Protein AF-A0A7W1R469-F1 (afdb_monomer)

pLDDT: mean 94.99, std 3.78, range [76.88, 97.69]

Structure (mmCIF, N/CA/C/O backbone):
data_AF-A0A7W1R469-F1
#
_entry.id   AF-A0A7W1R469-F1
#
loop_
_atom_site.group_PDB
_atom_site.id
_atom_site.type_symbol
_atom_site.label_atom_id
_atom_site.label_alt_id
_atom_site.label_comp_id
_atom_site.label_asym_id
_atom_site.label_entity_id
_atom_site.label_seq_id
_atom_site.pdbx_PDB_ins_code
_atom_site.Cartn_x
_atom_site.Cartn_y
_atom_site.Cartn_z
_atom_site.occupancy
_atom_site.B_iso_or_equiv
_atom_site.auth_seq_id
_atom_site.auth_comp_id
_atom_site.auth_asym_id
_atom_site.auth_atom_id
_atom_site.pdbx_PDB_model_num
ATOM 1 N N . PRO A 1 1 ? 13.926 2.522 -13.309 1.00 76.88 1 PRO A N 1
ATOM 2 C CA . PRO A 1 1 ? 13.347 3.884 -13.217 1.00 76.88 1 PRO A CA 1
ATOM 3 C C . PRO A 1 1 ? 13.732 4.732 -14.434 1.00 76.88 1 PRO A C 1
ATOM 5 O O . PRO A 1 1 ? 14.869 4.647 -14.894 1.00 76.88 1 PRO A O 1
ATOM 8 N N . TYR A 1 2 ? 12.791 5.521 -14.958 1.00 82.69 2 TYR A N 1
ATOM 9 C CA . TYR A 1 2 ? 13.098 6.519 -15.988 1.00 82.69 2 TYR A CA 1
ATOM 10 C C . TYR A 1 2 ? 14.048 7.595 -15.431 1.00 82.69 2 TYR A C 1
ATOM 12 O O . TYR A 1 2 ? 14.034 7.834 -14.219 1.00 82.69 2 TYR A O 1
ATOM 20 N N . PRO A 1 3 ? 14.866 8.256 -16.271 1.00 94.19 3 PRO A N 1
ATOM 21 C CA . PRO A 1 3 ? 15.708 9.366 -15.829 1.00 94.19 3 PRO A CA 1
ATOM 22 C C . PRO A 1 3 ? 14.886 10.446 -15.110 1.00 94.19 3 PRO A C 1
ATOM 24 O O . PRO A 1 3 ? 13.881 10.913 -15.637 1.00 94.19 3 PRO A O 1
ATOM 27 N N . GLY A 1 4 ? 15.288 10.807 -13.887 1.00 93.81 4 GLY A N 1
ATOM 28 C CA . GLY A 1 4 ? 14.564 11.764 -13.035 1.00 93.81 4 GLY A CA 1
ATOM 29 C C . GLY A 1 4 ? 13.262 11.242 -12.406 1.00 93.81 4 GLY A C 1
ATOM 30 O O . GLY A 1 4 ? 12.609 11.979 -11.674 1.00 93.81 4 GLY A O 1
ATOM 31 N N . GLY A 1 5 ? 12.882 9.990 -12.668 1.00 94.50 5 GLY A N 1
ATOM 32 C CA . GLY A 1 5 ? 11.671 9.371 -12.136 1.00 94.50 5 GLY A CA 1
ATOM 33 C C . GLY A 1 5 ? 11.867 8.682 -10.785 1.00 94.50 5 GLY A C 1
ATOM 34 O O . GLY A 1 5 ? 12.971 8.298 -10.396 1.00 94.50 5 GLY A O 1
ATOM 35 N N . GLU A 1 6 ? 10.752 8.466 -10.092 1.00 95.25 6 GLU A N 1
ATOM 36 C CA . GLU A 1 6 ? 10.689 7.673 -8.865 1.00 95.25 6 GLU A CA 1
ATOM 37 C C . GLU A 1 6 ? 10.567 6.174 -9.206 1.00 95.25 6 GLU A C 1
ATOM 39 O O . GLU A 1 6 ? 9.836 5.779 -10.115 1.00 95.25 6 GLU A O 1
ATOM 44 N N . SER A 1 7 ? 11.300 5.313 -8.498 1.00 95.19 7 SER A N 1
ATOM 45 C CA . SER A 1 7 ? 11.106 3.856 -8.564 1.00 95.19 7 SER A CA 1
ATOM 46 C C . SER A 1 7 ? 9.892 3.411 -7.744 1.00 95.19 7 SER A C 1
ATOM 48 O O . SER A 1 7 ? 9.507 4.079 -6.786 1.00 95.19 7 SER A O 1
ATOM 50 N N . TRP A 1 8 ? 9.340 2.230 -8.038 1.00 94.44 8 TRP A N 1
ATOM 51 C CA . TRP A 1 8 ? 8.242 1.655 -7.249 1.00 94.44 8 TRP A CA 1
ATOM 52 C C . TRP A 1 8 ? 8.577 1.533 -5.761 1.00 94.44 8 TRP A C 1
ATOM 54 O O . TRP A 1 8 ? 7.771 1.912 -4.917 1.00 94.44 8 TRP A O 1
ATOM 64 N N . THR A 1 9 ? 9.795 1.098 -5.428 1.00 95.50 9 THR A N 1
ATOM 65 C CA . THR A 1 9 ? 10.261 1.019 -4.037 1.00 95.50 9 THR A CA 1
ATOM 66 C C . THR A 1 9 ? 10.292 2.390 -3.358 1.00 95.50 9 THR A C 1
ATOM 68 O O . THR A 1 9 ? 9.929 2.504 -2.188 1.00 95.50 9 THR A O 1
ATOM 71 N N . GLN A 1 10 ? 10.713 3.443 -4.067 1.00 96.56 10 GLN A N 1
ATOM 72 C CA . GLN A 1 10 ? 10.699 4.809 -3.532 1.00 96.56 10 GLN A CA 1
ATOM 73 C C . GLN A 1 10 ? 9.264 5.309 -3.322 1.00 96.56 10 GLN A C 1
ATOM 75 O O . GLN A 1 10 ? 8.962 5.802 -2.235 1.00 96.56 10 GLN A O 1
ATOM 80 N N . ALA A 1 11 ? 8.376 5.096 -4.296 1.00 96.44 11 ALA A N 1
ATOM 81 C CA . ALA A 1 11 ? 6.974 5.493 -4.206 1.00 96.44 11 ALA A CA 1
ATOM 82 C C . ALA A 1 11 ? 6.255 4.791 -3.041 1.00 96.44 11 ALA A C 1
ATOM 84 O O . ALA A 1 11 ? 5.622 5.453 -2.219 1.00 96.44 11 ALA A O 1
ATOM 85 N N . VAL A 1 12 ? 6.424 3.470 -2.906 1.00 96.81 12 VAL A N 1
ATOM 86 C CA . VAL A 1 12 ? 5.868 2.681 -1.794 1.00 96.81 12 VAL A CA 1
ATOM 87 C C . VAL A 1 12 ? 6.402 3.167 -0.451 1.00 96.81 12 VAL A C 1
ATOM 89 O O . VAL A 1 12 ? 5.627 3.388 0.477 1.00 96.81 12 VAL A O 1
ATOM 92 N N . ARG A 1 13 ? 7.712 3.418 -0.342 1.00 96.75 13 ARG A N 1
ATOM 93 C CA . ARG A 1 13 ? 8.312 3.959 0.886 1.00 96.75 13 ARG A CA 1
ATOM 94 C C . ARG A 1 13 ? 7.753 5.337 1.237 1.00 96.75 13 ARG A C 1
ATOM 96 O O . ARG A 1 13 ? 7.541 5.623 2.412 1.00 96.75 13 ARG A O 1
ATOM 103 N N . ARG A 1 14 ? 7.535 6.201 0.243 1.00 96.94 14 ARG A N 1
ATOM 104 C CA . ARG A 1 14 ? 6.963 7.538 0.442 1.00 96.94 14 ARG A CA 1
ATOM 105 C C . ARG A 1 14 ? 5.522 7.455 0.939 1.00 96.94 14 ARG A C 1
ATOM 107 O O . ARG A 1 14 ? 5.197 8.147 1.896 1.00 96.94 14 ARG A O 1
ATOM 114 N N . VAL A 1 15 ? 4.698 6.583 0.357 1.00 97.06 15 VAL A N 1
ATOM 115 C CA . VAL A 1 15 ? 3.338 6.319 0.860 1.00 97.06 15 VAL A CA 1
ATOM 116 C C . VAL A 1 15 ? 3.376 5.699 2.261 1.00 97.06 15 VAL A C 1
ATOM 118 O O . VAL A 1 15 ? 2.571 6.065 3.106 1.00 97.06 15 VAL A O 1
ATOM 121 N N . GLY A 1 16 ? 4.344 4.833 2.563 1.00 95.50 16 GLY A N 1
ATOM 122 C CA . GLY A 1 16 ? 4.498 4.254 3.899 1.00 95.50 16 GLY A CA 1
ATOM 123 C C . GLY A 1 16 ? 4.665 5.291 5.015 1.00 95.50 16 GLY A C 1
ATOM 124 O O . GLY A 1 16 ? 4.219 5.056 6.133 1.00 95.50 16 GLY A O 1
ATOM 125 N N . ARG A 1 17 ? 5.230 6.471 4.721 1.00 96.44 17 ARG A N 1
ATOM 126 C CA . ARG A 1 17 ? 5.308 7.571 5.702 1.00 96.44 17 ARG A CA 1
ATOM 127 C C . ARG A 1 17 ? 3.926 8.082 6.106 1.00 96.44 17 ARG A C 1
ATOM 129 O O . ARG A 1 17 ? 3.708 8.334 7.281 1.00 96.44 17 ARG A O 1
ATOM 136 N N . PHE A 1 18 ? 2.989 8.147 5.159 1.00 95.69 18 PHE A N 1
ATOM 137 C CA . PHE A 1 18 ? 1.606 8.529 5.442 1.00 95.69 18 PHE A CA 1
ATOM 138 C C . PHE A 1 18 ? 0.933 7.562 6.428 1.00 95.69 18 PHE A C 1
ATOM 140 O O . PHE A 1 18 ? 0.217 8.018 7.313 1.00 95.69 18 PHE A O 1
ATOM 147 N N . LEU A 1 19 ? 1.208 6.253 6.342 1.00 95.00 19 LEU A N 1
ATOM 148 C CA . LEU A 1 19 ? 0.681 5.282 7.312 1.00 95.00 19 LEU A CA 1
ATOM 149 C C . LEU A 1 19 ? 1.179 5.554 8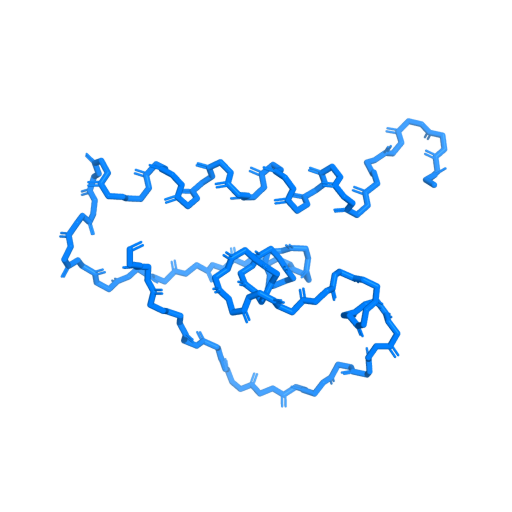.738 1.00 95.00 19 LEU A C 1
ATOM 151 O O . LEU A 1 19 ? 0.407 5.425 9.680 1.00 95.00 19 LEU A O 1
ATOM 155 N N . GLY A 1 20 ? 2.442 5.964 8.897 1.00 94.38 20 GLY A N 1
ATOM 156 C CA . GLY A 1 20 ? 3.000 6.334 10.203 1.00 94.38 20 GLY A CA 1
ATOM 157 C C . GLY A 1 20 ? 2.382 7.605 10.793 1.00 94.38 20 GLY A C 1
ATOM 158 O O . GLY A 1 20 ? 2.288 7.735 12.011 1.00 94.38 20 GLY A O 1
ATOM 159 N N . ASP A 1 21 ? 1.912 8.515 9.941 1.00 95.62 21 ASP A N 1
ATOM 160 C CA . ASP A 1 21 ? 1.262 9.752 10.374 1.00 95.62 21 ASP A CA 1
ATOM 161 C C . ASP A 1 21 ? -0.209 9.533 10.769 1.00 95.62 21 ASP A C 1
ATOM 163 O O . ASP A 1 21 ? -0.750 10.322 11.547 1.00 95.62 21 ASP A O 1
ATOM 167 N N . LEU A 1 22 ? -0.869 8.477 10.271 1.00 96.00 22 LEU A N 1
ATOM 168 C CA . LEU A 1 22 ? -2.304 8.254 10.485 1.00 96.00 22 LEU A CA 1
ATOM 169 C C . LEU A 1 22 ? -2.706 8.200 11.975 1.00 96.00 22 LEU A C 1
ATOM 171 O O . LEU A 1 22 ? -3.588 8.976 12.361 1.00 96.00 22 LEU A O 1
ATOM 175 N N . PRO A 1 23 ? -2.058 7.393 12.843 1.00 95.69 23 PRO A N 1
ATOM 176 C CA . PRO A 1 23 ? -2.411 7.332 14.264 1.00 95.69 23 PRO A CA 1
ATOM 177 C C . PRO A 1 23 ? -2.206 8.661 15.000 1.00 95.69 23 PRO A C 1
ATOM 179 O O . PRO A 1 23 ? -2.853 8.924 16.005 1.00 95.69 23 PRO A O 1
ATOM 182 N N . THR A 1 24 ? -1.346 9.551 14.494 1.00 96.44 24 THR A N 1
ATOM 183 C CA . THR A 1 24 ? -1.077 10.837 15.161 1.00 96.44 24 THR A CA 1
ATOM 184 C C . THR A 1 24 ? -2.264 11.805 15.113 1.00 96.44 24 THR A C 1
ATOM 186 O O . THR A 1 24 ? -2.298 12.765 15.882 1.00 96.44 24 THR A O 1
ATOM 189 N N . ARG A 1 25 ? -3.230 11.586 14.207 1.00 95.56 25 ARG A N 1
ATOM 190 C CA . ARG A 1 25 ? -4.388 12.477 13.992 1.00 95.56 25 ARG A CA 1
ATOM 191 C C . ARG A 1 25 ? -5.732 11.758 13.921 1.00 95.56 25 ARG A C 1
ATOM 193 O O . ARG A 1 25 ? -6.754 12.385 14.187 1.00 95.56 25 ARG A O 1
ATOM 200 N N . TRP A 1 26 ? -5.739 10.482 13.543 1.00 96.69 26 TRP A N 1
ATOM 201 C CA . TRP A 1 26 ? -6.951 9.724 13.226 1.00 96.69 26 TRP A CA 1
ATOM 202 C C . TRP A 1 26 ? -6.964 8.334 13.872 1.00 96.69 26 TRP A C 1
ATOM 204 O O . TRP A 1 26 ? -7.567 7.413 13.324 1.00 96.69 26 TRP A O 1
ATOM 214 N N . ASP A 1 27 ? -6.311 8.171 15.026 1.00 95.56 27 ASP A N 1
ATOM 215 C CA . ASP A 1 27 ? -6.361 6.912 15.775 1.00 95.56 27 ASP A CA 1
ATOM 216 C C . ASP A 1 27 ? -7.811 6.480 16.065 1.00 95.56 27 ASP A C 1
ATOM 218 O O . ASP A 1 27 ? -8.675 7.303 16.385 1.00 95.56 27 ASP A O 1
ATOM 222 N N . GLY A 1 28 ? -8.087 5.187 15.881 1.00 95.06 28 GLY A N 1
ATOM 223 C CA . GLY A 1 28 ? -9.421 4.595 16.015 1.00 95.06 28 GLY A CA 1
ATOM 224 C C . GLY A 1 28 ? -10.466 5.029 14.973 1.00 95.06 28 GLY A C 1
ATOM 225 O O . GLY A 1 28 ? -11.621 4.613 15.076 1.00 95.06 28 GLY A O 1
ATOM 226 N N . GLN A 1 29 ? -10.112 5.846 13.974 1.00 97.31 29 GLN A N 1
ATOM 227 C CA . GLN A 1 29 ? -11.053 6.319 12.953 1.00 97.31 29 GLN A CA 1
ATOM 228 C C . GLN A 1 29 ? -10.950 5.545 11.636 1.00 97.31 29 GLN A C 1
ATOM 230 O O . GLN A 1 29 ? -9.901 5.026 11.259 1.00 97.31 29 GLN A O 1
ATOM 235 N N . ARG A 1 30 ? -12.055 5.528 10.879 1.00 97.25 30 ARG A N 1
ATOM 236 C CA . ARG A 1 30 ? -12.083 5.019 9.503 1.00 97.25 30 ARG A CA 1
ATOM 237 C C . ARG A 1 30 ? -11.712 6.140 8.532 1.00 97.25 30 ARG A C 1
ATOM 239 O O . ARG A 1 30 ? -12.448 7.116 8.405 1.00 97.25 30 ARG A O 1
ATOM 246 N N . VAL A 1 31 ? -10.597 5.979 7.822 1.00 97.12 31 VAL A N 1
ATOM 247 C CA . VAL A 1 31 ? -10.071 6.972 6.872 1.00 97.12 31 VAL A CA 1
ATOM 248 C C . VAL A 1 31 ? -10.243 6.476 5.434 1.00 97.12 31 VAL A C 1
ATOM 250 O O . VAL A 1 31 ? -9.819 5.372 5.105 1.00 97.12 31 VAL A O 1
ATOM 253 N N . LEU A 1 32 ? -10.844 7.296 4.563 1.00 97.44 32 LEU A N 1
ATOM 254 C CA . LEU A 1 32 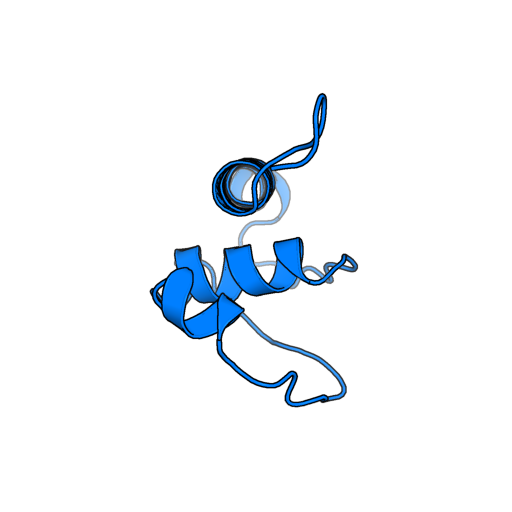? -10.879 7.046 3.118 1.00 97.44 32 LEU A CA 1
ATOM 255 C C . LEU A 1 32 ? -9.613 7.611 2.468 1.00 97.44 32 LEU A C 1
ATOM 257 O O . LEU A 1 32 ? -9.331 8.803 2.586 1.00 97.44 32 LEU A O 1
ATOM 261 N N . VAL A 1 33 ? -8.886 6.769 1.736 1.00 97.06 33 VAL A N 1
ATOM 262 C CA . VAL A 1 33 ? -7.690 7.170 0.988 1.00 97.06 33 VAL A CA 1
ATOM 263 C C . VAL A 1 33 ? -7.946 6.996 -0.504 1.00 97.06 33 VAL A C 1
ATOM 265 O O . VAL A 1 33 ? -8.221 5.892 -0.964 1.00 97.06 33 VAL A O 1
ATOM 268 N N . ILE A 1 34 ? -7.825 8.084 -1.267 1.00 96.94 34 ILE A N 1
ATOM 269 C CA . ILE A 1 34 ? -7.916 8.076 -2.732 1.00 96.94 34 ILE A CA 1
ATOM 270 C C . ILE A 1 34 ? -6.516 8.326 -3.290 1.00 96.94 34 ILE A C 1
ATOM 272 O O . ILE A 1 34 ? -5.875 9.323 -2.961 1.00 96.94 34 ILE A O 1
ATOM 276 N N . GLY A 1 35 ? -6.030 7.412 -4.124 1.00 94.88 35 GLY A N 1
ATOM 277 C CA . GLY A 1 35 ? -4.681 7.468 -4.676 1.00 94.88 35 GLY A CA 1
ATOM 278 C C . GLY A 1 35 ? -4.533 6.634 -5.942 1.00 94.88 35 GLY A C 1
ATOM 279 O O . GLY A 1 35 ? -5.513 6.282 -6.593 1.00 94.88 35 GLY A O 1
ATOM 280 N N . HIS A 1 36 ? -3.288 6.314 -6.286 1.00 93.94 36 HIS A N 1
ATOM 281 C CA . HIS A 1 36 ? -2.947 5.523 -7.472 1.00 93.94 36 HIS A CA 1
ATOM 282 C C . HIS A 1 36 ? -2.416 4.138 -7.079 1.00 93.94 36 HIS A C 1
ATOM 284 O O . HIS A 1 36 ? -2.339 3.798 -5.899 1.00 93.94 36 HIS A O 1
ATOM 290 N N . VAL A 1 37 ? -1.997 3.341 -8.066 1.00 94.62 37 VAL A N 1
ATOM 291 C CA . VAL A 1 37 ? -1.502 1.968 -7.858 1.00 94.62 37 VAL A CA 1
ATOM 292 C C . VAL A 1 37 ? -0.400 1.868 -6.797 1.00 94.62 37 V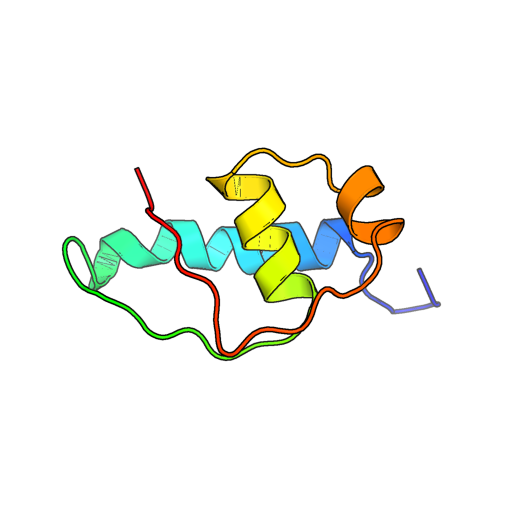AL A C 1
ATOM 294 O O . VAL A 1 37 ? -0.435 0.959 -5.978 1.00 94.62 37 VAL A O 1
ATOM 297 N N . ALA A 1 38 ? 0.512 2.845 -6.730 1.00 95.56 38 ALA A N 1
ATOM 298 C CA . ALA A 1 38 ? 1.567 2.874 -5.717 1.00 95.56 38 ALA A CA 1
ATOM 299 C C . ALA A 1 38 ? 1.020 2.997 -4.284 1.00 95.56 38 ALA A C 1
ATOM 301 O O . ALA A 1 38 ? 1.635 2.482 -3.356 1.00 95.56 38 ALA A O 1
ATOM 302 N N . THR A 1 39 ? -0.130 3.658 -4.102 1.00 97.12 39 THR A N 1
ATOM 303 C CA . THR A 1 39 ? -0.803 3.757 -2.803 1.00 97.12 39 THR A CA 1
ATOM 304 C C . THR A 1 39 ? -1.317 2.393 -2.368 1.00 97.12 39 THR A C 1
ATOM 306 O O . THR A 1 39 ? -0.984 1.942 -1.277 1.00 97.12 39 THR A O 1
ATOM 309 N N . ARG A 1 40 ? -2.047 1.706 -3.256 1.00 96.12 40 ARG A N 1
ATOM 310 C CA . ARG A 1 40 ? -2.536 0.344 -3.006 1.00 96.12 40 ARG A CA 1
ATOM 311 C C . ARG A 1 40 ? -1.381 -0.611 -2.720 1.00 96.12 40 ARG A C 1
ATOM 313 O O . ARG A 1 40 ? -1.390 -1.290 -1.706 1.00 96.12 40 ARG A O 1
ATOM 320 N N . TRP A 1 41 ? -0.351 -0.606 -3.565 1.00 97.06 41 TRP A N 1
ATOM 321 C CA . TRP A 1 41 ? 0.813 -1.469 -3.374 1.00 97.06 41 TRP A CA 1
ATOM 322 C C . TRP A 1 41 ? 1.552 -1.194 -2.075 1.00 97.06 41 TRP A C 1
ATOM 324 O O . TRP A 1 41 ? 2.074 -2.122 -1.474 1.00 97.06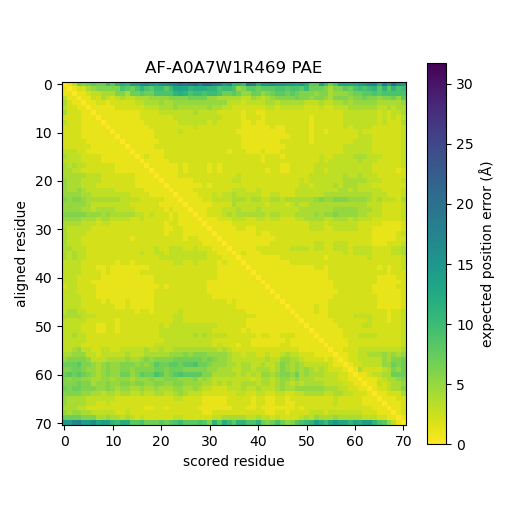 41 TRP A O 1
ATOM 334 N N . ALA A 1 42 ? 1.601 0.057 -1.616 1.00 97.62 42 ALA A N 1
ATOM 335 C CA . ALA A 1 42 ? 2.184 0.346 -0.318 1.00 97.62 42 ALA A CA 1
ATOM 336 C C . ALA A 1 42 ? 1.378 -0.280 0.820 1.00 97.62 42 ALA A C 1
ATOM 338 O O . ALA A 1 42 ? 1.978 -0.742 1.782 1.00 97.62 42 ALA A O 1
ATOM 339 N N . PHE A 1 43 ? 0.052 -0.321 0.720 1.00 97.62 43 PHE A N 1
ATOM 340 C CA . PHE A 1 43 ? -0.795 -0.918 1.749 1.00 97.62 43 PHE A CA 1
ATOM 341 C C . PHE A 1 43 ? -0.699 -2.444 1.707 1.00 97.62 43 PHE A C 1
ATOM 343 O O . PHE A 1 43 ? -0.333 -3.038 2.717 1.00 97.62 43 PHE A O 1
ATOM 350 N N . ASP A 1 44 ? -0.849 -3.054 0.527 1.00 97.12 44 ASP A N 1
ATOM 351 C CA . ASP A 1 44 ? -0.663 -4.499 0.326 1.00 97.12 44 ASP A CA 1
ATOM 352 C C . ASP A 1 44 ? 0.735 -4.949 0.818 1.00 97.12 44 ASP A C 1
ATOM 354 O O . ASP A 1 44 ? 0.889 -5.969 1.490 1.00 97.12 44 ASP A O 1
ATOM 358 N N . HIS A 1 45 ? 1.780 -4.161 0.536 1.00 97.69 45 HIS A N 1
ATOM 359 C CA . HIS A 1 45 ? 3.150 -4.495 0.926 1.00 97.69 45 HIS A CA 1
ATOM 360 C C . HIS A 1 45 ? 3.445 -4.261 2.410 1.00 97.69 45 HIS A C 1
ATOM 362 O O . HIS A 1 45 ? 4.094 -5.082 3.058 1.00 97.69 45 HIS A O 1
ATOM 368 N N . LEU A 1 46 ? 3.038 -3.117 2.962 1.00 97.12 46 LEU A N 1
ATOM 369 C CA . LEU A 1 46 ? 3.454 -2.706 4.304 1.00 97.12 46 LEU A CA 1
ATOM 370 C C . LEU A 1 46 ? 2.512 -3.219 5.391 1.00 97.12 46 LEU A C 1
ATOM 372 O O . LEU A 1 46 ? 2.991 -3.493 6.493 1.00 97.12 46 LEU A O 1
ATOM 376 N N . ILE A 1 47 ? 1.220 -3.360 5.095 1.00 97.25 47 ILE A N 1
ATOM 377 C CA . ILE A 1 47 ? 0.207 -3.858 6.031 1.00 97.25 47 ILE A CA 1
ATOM 378 C C . ILE A 1 47 ? 0.105 -5.376 5.881 1.00 97.25 47 ILE A C 1
ATOM 380 O O . ILE A 1 47 ? 0.494 -6.098 6.798 1.00 97.25 47 ILE A O 1
ATOM 384 N N . ASP A 1 48 ? -0.263 -5.855 4.690 1.00 96.81 48 ASP A N 1
ATOM 385 C CA . ASP A 1 48 ? -0.536 -7.282 4.446 1.00 96.81 48 ASP A CA 1
ATOM 386 C C . ASP A 1 48 ? 0.725 -8.112 4.149 1.00 96.81 48 ASP A C 1
ATOM 388 O O . ASP A 1 48 ? 0.659 -9.328 3.972 1.00 96.81 48 ASP A O 1
ATOM 392 N N . LYS A 1 49 ? 1.898 -7.465 4.129 1.00 96.88 49 LYS A N 1
ATOM 393 C CA . LYS A 1 49 ? 3.219 -8.091 3.934 1.00 96.88 49 LYS A CA 1
ATOM 394 C C . LYS A 1 49 ? 3.383 -8.818 2.596 1.00 96.88 49 LYS 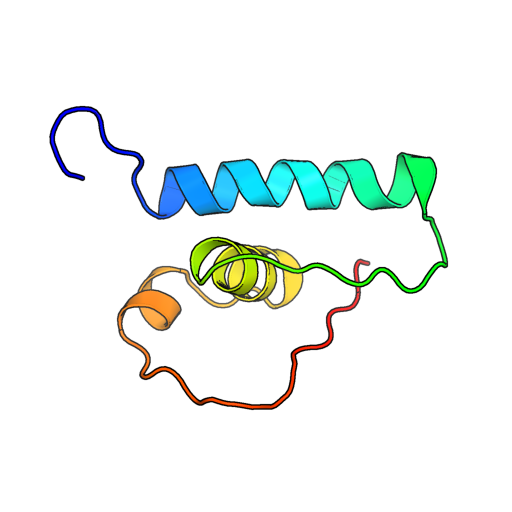A C 1
ATOM 396 O O . LYS A 1 49 ? 4.256 -9.677 2.477 1.00 96.88 49 LYS A O 1
ATOM 401 N N . VAL A 1 50 ? 2.614 -8.444 1.572 1.00 97.44 50 VAL A N 1
ATOM 402 C CA . VAL A 1 50 ? 2.779 -8.997 0.221 1.00 97.44 50 VAL A CA 1
ATOM 403 C C . VAL A 1 50 ? 4.100 -8.491 -0.377 1.00 97.44 50 VAL A C 1
ATOM 405 O O . VAL A 1 50 ? 4.340 -7.281 -0.379 1.00 97.44 50 VAL A O 1
ATOM 408 N N . PRO A 1 51 ? 4.997 -9.352 -0.885 1.00 97.69 51 PRO A N 1
ATOM 409 C CA . PRO A 1 51 ? 6.223 -8.898 -1.536 1.00 97.69 51 PRO A CA 1
ATOM 410 C C . PRO A 1 51 ? 5.936 -7.933 -2.693 1.00 97.69 51 PRO A C 1
ATOM 412 O O . PRO A 1 51 ? 5.039 -8.151 -3.503 1.00 97.69 51 PRO A O 1
ATOM 415 N N . LEU A 1 52 ? 6.717 -6.851 -2.796 1.00 96.56 52 LEU A N 1
ATOM 416 C CA . LEU A 1 52 ? 6.489 -5.838 -3.834 1.00 96.56 52 LEU A CA 1
ATOM 417 C C . LEU A 1 52 ? 6.671 -6.407 -5.251 1.00 96.56 52 LEU A C 1
ATOM 419 O O . LEU A 1 52 ? 6.030 -5.931 -6.180 1.00 96.56 52 LEU A O 1
ATOM 423 N N . GLN A 1 53 ? 7.539 -7.407 -5.417 1.00 96.19 53 GLN A N 1
ATOM 424 C CA . GLN A 1 53 ? 7.749 -8.090 -6.695 1.00 96.19 53 GLN A CA 1
ATOM 425 C C . GLN A 1 53 ? 6.464 -8.781 -7.167 1.00 96.19 53 GLN A C 1
ATOM 427 O O . GLN A 1 53 ? 6.028 -8.542 -8.288 1.00 96.19 53 GLN A O 1
ATOM 432 N N . ASP A 1 54 ? 5.796 -9.511 -6.276 1.00 97.31 54 ASP A N 1
ATOM 433 C CA . ASP A 1 54 ? 4.551 -10.217 -6.588 1.00 97.31 54 ASP A CA 1
ATOM 434 C C . ASP A 1 54 ? 3.440 -9.243 -7.010 1.00 97.31 54 ASP A C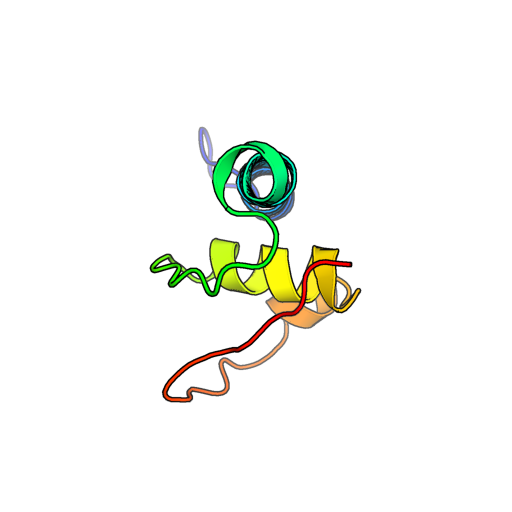 1
ATOM 436 O O . ASP 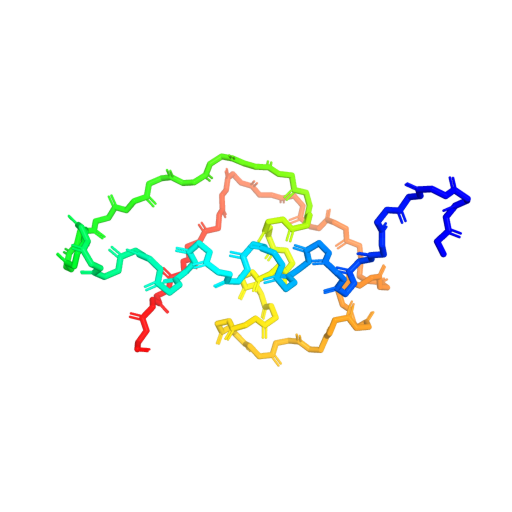A 1 54 ? 2.652 -9.530 -7.907 1.00 97.31 54 ASP A O 1
ATOM 440 N N . LEU A 1 55 ? 3.398 -8.051 -6.405 1.00 96.00 55 LEU A N 1
ATOM 441 C CA . LEU A 1 55 ? 2.430 -7.006 -6.757 1.00 96.00 55 LEU A CA 1
ATOM 442 C C . LEU A 1 55 ? 2.669 -6.401 -8.144 1.00 96.00 55 LEU A C 1
ATOM 444 O O . LEU A 1 55 ? 1.707 -5.971 -8.781 1.00 96.00 55 LEU A O 1
ATOM 448 N N . ILE A 1 56 ? 3.930 -6.336 -8.583 1.00 93.25 56 ILE A N 1
ATOM 449 C CA . ILE A 1 56 ? 4.316 -5.826 -9.906 1.00 93.25 56 ILE A CA 1
ATOM 450 C C . ILE A 1 56 ? 3.899 -6.809 -11.000 1.00 93.25 56 ILE A C 1
ATOM 452 O O . ILE A 1 56 ? 3.441 -6.372 -12.056 1.00 93.25 56 ILE A O 1
ATOM 456 N N . ASP A 1 57 ? 4.041 -8.106 -10.734 1.00 95.00 57 ASP A N 1
ATOM 457 C CA . ASP A 1 57 ? 3.737 -9.167 -11.694 1.00 95.00 57 ASP A CA 1
ATOM 458 C C . ASP A 1 57 ? 2.241 -9.534 -11.723 1.00 95.00 57 ASP A C 1
ATOM 460 O O . ASP A 1 57 ? 1.763 -10.142 -12.681 1.00 95.00 57 ASP A O 1
ATOM 464 N N . ALA A 1 58 ? 1.484 -9.159 -10.689 1.00 93.38 58 ALA A N 1
ATOM 465 C CA . ALA A 1 58 ? 0.063 -9.463 -10.581 1.00 93.38 58 ALA A CA 1
ATOM 466 C C . ALA A 1 58 ? -0.812 -8.636 -11.538 1.00 93.38 58 ALA A C 1
ATOM 468 O O . ALA A 1 58 ? -0.680 -7.415 -11.663 1.00 93.38 58 ALA A O 1
ATOM 469 N N . GLU A 1 59 ? -1.817 -9.290 -12.125 1.00 92.12 59 GLU A N 1
ATOM 470 C CA . GLU A 1 59 ? -2.892 -8.592 -12.828 1.00 92.12 59 GLU A CA 1
ATOM 471 C C . GLU A 1 59 ? -3.721 -7.723 -11.871 1.00 92.12 59 GLU A C 1
ATOM 473 O O . GLU A 1 59 ? -3.960 -8.055 -10.703 1.00 92.12 59 GLU A O 1
ATOM 4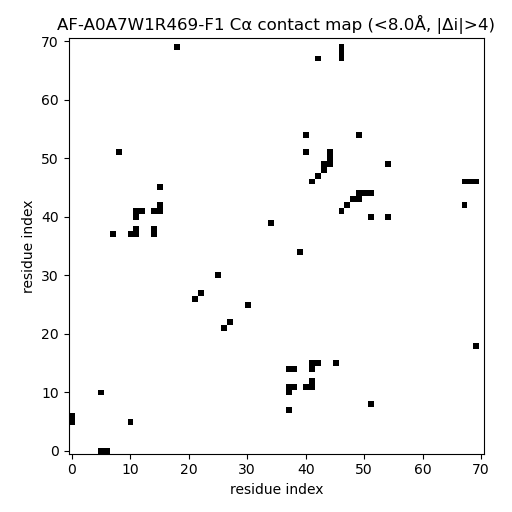78 N N . PHE A 1 60 ? -4.210 -6.589 -12.377 1.00 89.38 60 PHE A N 1
ATOM 479 C CA . PHE A 1 60 ? -5.064 -5.709 -11.591 1.00 89.38 60 PHE A CA 1
ATOM 480 C C . PHE A 1 60 ? -6.492 -6.262 -11.497 1.00 89.38 60 PHE A C 1
ATOM 482 O O . PHE A 1 60 ? -7.345 -5.992 -12.341 1.00 89.38 60 PHE A O 1
ATOM 489 N N . GLY A 1 61 ? -6.764 -7.009 -10.425 1.00 89.44 61 GLY A N 1
ATOM 490 C CA . GLY A 1 61 ? -8.103 -7.485 -10.077 1.00 89.44 61 GLY A CA 1
ATOM 491 C C . GLY A 1 61 ? -9.002 -6.358 -9.568 1.00 89.44 61 GLY A C 1
ATOM 492 O O . GLY A 1 61 ? -9.120 -6.171 -8.350 1.00 89.44 61 GLY A O 1
ATOM 493 N N . TRP A 1 62 ? -9.609 -5.611 -10.499 1.00 92.06 62 TRP A N 1
ATOM 494 C CA . TRP A 1 62 ? -10.530 -4.512 -10.197 1.00 92.06 62 TRP A CA 1
ATOM 495 C C . TRP A 1 62 ? -11.621 -4.939 -9.209 1.00 92.06 62 TRP A C 1
ATOM 497 O O . TRP A 1 62 ? -12.179 -6.033 -9.291 1.00 92.06 62 TRP A O 1
ATOM 507 N N . ARG A 1 63 ? -11.922 -4.032 -8.283 1.00 94.00 63 ARG A N 1
ATOM 508 C CA . ARG A 1 63 ? -13.020 -4.093 -7.318 1.00 94.00 63 ARG A CA 1
ATOM 509 C C . ARG A 1 63 ? -13.370 -2.668 -6.890 1.00 94.00 63 ARG A C 1
AT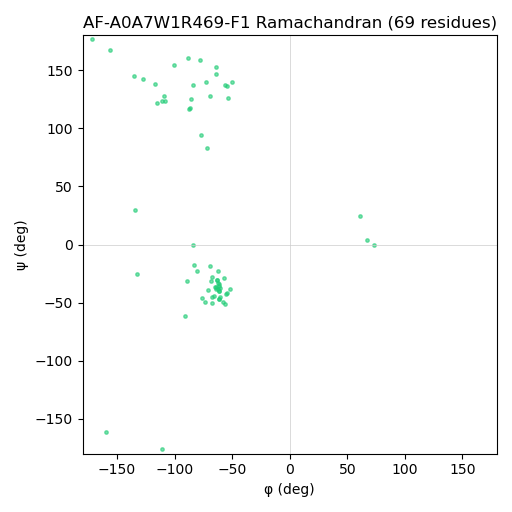OM 511 O O . ARG A 1 63 ? -12.600 -1.744 -7.150 1.00 94.00 63 ARG A O 1
ATOM 518 N N . GLU A 1 64 ? -14.505 -2.503 -6.220 1.00 94.00 64 GLU A N 1
ATOM 519 C CA . GLU A 1 64 ? -15.009 -1.191 -5.786 1.00 94.00 64 GLU A CA 1
ATOM 520 C C . GLU A 1 64 ? -14.076 -0.483 -4.788 1.00 94.00 64 GLU A C 1
ATOM 522 O O . GLU A 1 64 ? -13.932 0.738 -4.829 1.00 94.00 64 GLU A O 1
ATOM 527 N N . GLY A 1 65 ? -13.389 -1.244 -3.931 1.00 95.25 65 GLY A N 1
ATOM 528 C CA . GLY A 1 65 ? -12.434 -0.706 -2.971 1.00 95.25 65 GLY A CA 1
ATOM 529 C C . GLY A 1 65 ? -11.631 -1.781 -2.244 1.00 95.25 65 GLY A C 1
ATOM 530 O O . GLY A 1 65 ? -11.844 -2.982 -2.424 1.00 95.25 65 GLY A O 1
ATOM 531 N N . TRP A 1 66 ? -10.699 -1.319 -1.415 1.00 96.50 66 TRP A N 1
ATOM 532 C CA . TRP A 1 66 ? -9.866 -2.143 -0.542 1.00 96.50 66 TRP A CA 1
ATOM 533 C C . TRP A 1 66 ? -9.973 -1.618 0.887 1.00 96.50 66 TRP A C 1
ATOM 535 O O . TRP A 1 66 ? -10.037 -0.406 1.102 1.00 96.50 66 TRP A O 1
ATOM 545 N N . GLU A 1 67 ? -9.988 -2.531 1.852 1.00 97.25 67 GLU A N 1
ATOM 546 C CA . GLU A 1 67 ? -9.998 -2.215 3.278 1.00 97.25 67 GLU A CA 1
ATOM 547 C C . GLU A 1 67 ? -8.718 -2.749 3.917 1.00 97.25 67 GLU A C 1
ATOM 549 O O . GLU A 1 67 ? -8.290 -3.858 3.609 1.00 97.25 67 GLU A O 1
ATOM 554 N N . TYR A 1 68 ? -8.125 -1.953 4.805 1.00 97.06 68 TYR A N 1
ATOM 555 C CA . TYR A 1 68 ? -6.884 -2.281 5.499 1.00 97.06 68 TYR A CA 1
ATOM 556 C C . TYR A 1 68 ? -7.026 -1.940 6.980 1.00 97.06 68 TYR A C 1
ATOM 558 O O . TYR A 1 68 ? -7.657 -0.938 7.328 1.00 97.06 68 TYR A O 1
ATOM 566 N N . GLN A 1 69 ? -6.410 -2.743 7.847 1.00 96.38 69 GLN A N 1
ATOM 567 C CA . GLN A 1 69 ? -6.305 -2.451 9.275 1.00 96.38 69 GLN A CA 1
ATOM 568 C C . GLN A 1 69 ? -4.859 -2.126 9.633 1.00 96.38 69 GLN A C 1
ATOM 570 O O . GLN A 1 69 ? -3.957 -2.924 9.400 1.00 96.38 69 GLN A O 1
ATOM 575 N N . LEU A 1 70 ? -4.649 -0.947 10.213 1.00 92.56 70 LEU A N 1
ATOM 576 C CA . LEU A 1 70 ? -3.360 -0.553 10.765 1.00 92.56 70 LEU A CA 1
ATOM 577 C C . LEU A 1 70 ? -3.288 -1.058 12.215 1.00 92.56 70 LEU A C 1
ATOM 579 O O . LEU A 1 70 ? -4.121 -0.662 13.029 1.00 92.56 70 LEU A O 1
ATOM 583 N N . THR A 1 71 ? -2.342 -1.953 12.507 1.00 78.00 71 THR A N 1
ATOM 584 C CA . THR A 1 71 ? -2.067 -2.494 13.854 1.00 78.00 71 THR A CA 1
ATOM 585 C C . THR A 1 71 ? -0.788 -1.925 14.434 1.00 78.00 71 THR A C 1
ATOM 587 O O . THR A 1 71 ? 0.191 -1.840 13.653 1.00 78.00 71 THR A O 1
#

Nearest PDB structures (foldseek):
  5zr2-assembly2_D-2  TM=7.185E-01  e=9.384E-01  Entamoeba histolytica HM-1:IMSS-A
  4u0z-assembly2_G-3  TM=3.911E-01  e=9.492E+00  Homo sapiens
  4u0z-assembly7_D  TM=3.913E-01  e=9.492E+00  Homo sapiens

Mean predicted aligned error: 2.81 Å

Secondary structure (DSSP, 8-state):
--TTPPPHHHHHHHHHHHHHHTHHHHTT--------HHHHHHHHHHTS---HHHHHHS-----S-------

Radius of gyration: 12.92 Å; Cα contacts (8 Å, |Δi|>4): 36; chains: 1; bounding box: 31×23×32 Å

Solvent-accessible surface area (backbone atoms only — not comparable to full-atom values): 4732 Å² total; per-residue (Å²): 110,60,92,98,50,77,39,70,70,55,46,21,55,56,46,46,52,54,63,69,50,41,62,80,80,44,60,99,58,92,79,90,83,89,80,56,71,53,48,55,50,22,45,44,30,72,66,72,60,43,59,68,68,60,61,70,74,47,79,86,79,82,68,99,75,87,86,84,77,91,130

Sequence (71 aa):
PYPGGESWTQAVRRVGRFLGDLPTRWDGQRVLVIGHVATRWAFDHLIDKVPLQDLIDAEFGWREGWEYQLT

Foldseek 3Di:
DPVVDDDLVRLLVVLVVVLVCCCVPPNPHDDDDDDDLSNVLSQCCVQVVDDSVCSVVDDPPDDPDDDTDDD